Protein AF-A0A379TCI3-F1 (afdb_monomer)

Solvent-accessible surface area (backbone atoms only — not comparable to full-atom values): 3533 Å² total; per-residue (Å²): 109,70,75,62,56,71,72,63,70,52,56,63,60,38,52,50,48,37,63,76,65,45,37,68,77,32,65,53,18,71,73,68,67,49,65,49,78,66,80,34,57,71,46,77,47,75,52,90,99,48,77,71,44,76,44,81,78

Sequence (57 aa):
MEKARSQMHLDESYKLLEQITHYQDSPSCKEKHQCSLIDAKDTFSANYQQEPGVQGR

Radius of gyration: 13.07 Å; Cα contacts (8 Å, |Δi|>4): 55; chains: 1; bounding box: 32×29×26 Å

Nearest PDB structures (foldseek):
  6rmr-assembly1_B  TM=9.488E-01  e=7.051E-05  Escherichia coli K-12
  3ntl-assembly1_B  TM=9.106E-01  e=1.705E-04  Enterobacter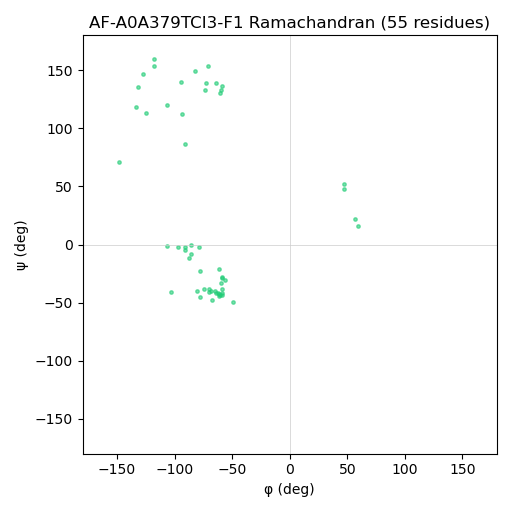 cloacae
  1nt4-assembly2_B  TM=9.619E-01  e=4.122E-04  Escherichia coli
  7x1n-assembly1_A  TM=3.263E-01  e=9.554E+00  Homo sapiens

InterPro domains:
  IPR029033 Histidine phosphatase superfamily [G3DSA:3.40.50.1240] (1-57)

Secondary structure (DSSP, 8-state):
-HHHHTTS-THHHHHHHHHHHTGGGSHHHHTT----SSS---EEE--TTS--EEE--

Organism: NCBI:txid59203

Mean predicted aligned error: 4.79 Å

pLDDT: mean 86.44, std 6.7, range [63.59, 94.88]

Foldseek 3Di:
DVVVVVVVPCQVVQVVVCVVVVQCPDCCCVVVVNRGPNVWDKDWDDDPPDDTDIDTD

Structure (mmCIF, N/CA/C/O backbone):
data_AF-A0A379TCI3-F1
#
_entry.id   AF-A0A379TCI3-F1
#
loop_
_atom_site.group_PDB
_atom_site.id
_atom_site.type_symbol
_atom_site.label_atom_id
_atom_site.label_alt_id
_atom_site.label_comp_id
_atom_site.label_asym_id
_atom_site.label_entity_id
_atom_site.label_seq_id
_atom_site.pdbx_PDB_ins_code
_atom_site.Cartn_x
_atom_site.Cartn_y
_atom_site.Cartn_z
_atom_site.occupancy
_atom_site.B_iso_or_equiv
_atom_site.auth_seq_id
_atom_site.auth_comp_id
_atom_site.auth_asym_id
_atom_site.auth_atom_id
_atom_site.pdbx_PDB_model_num
ATOM 1 N N . MET A 1 1 ? 8.353 -8.629 -9.560 1.00 72.81 1 MET A N 1
ATOM 2 C CA . MET A 1 1 ? 8.030 -8.283 -8.161 1.00 72.81 1 MET A CA 1
ATOM 3 C C . MET A 1 1 ? 6.556 -8.525 -7.857 1.00 72.81 1 MET A C 1
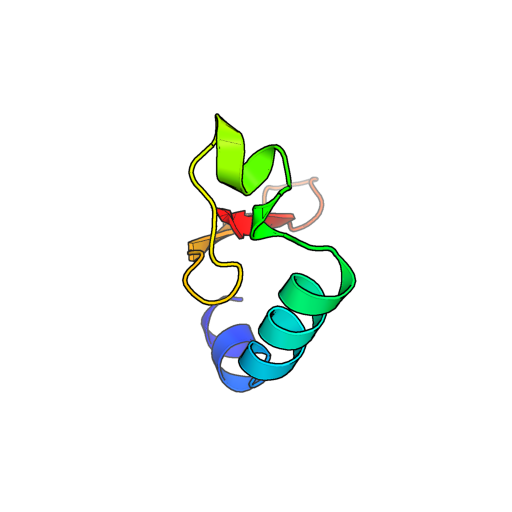ATOM 5 O O . MET A 1 1 ? 6.273 -9.377 -7.030 1.00 72.81 1 MET A O 1
ATOM 9 N N . GLU A 1 2 ? 5.627 -7.896 -8.581 1.00 71.88 2 GLU A N 1
ATOM 10 C CA . GLU A 1 2 ? 4.173 -8.035 -8.363 1.00 71.88 2 GLU A CA 1
ATOM 11 C C . GLU A 1 2 ? 3.676 -9.489 -8.250 1.00 71.88 2 GLU A C 1
ATOM 13 O O . GLU A 1 2 ? 3.048 -9.854 -7.262 1.00 71.88 2 GLU A O 1
ATOM 18 N N . LYS A 1 3 ? 4.058 -10.359 -9.195 1.00 74.56 3 LYS A N 1
ATOM 19 C CA . LYS A 1 3 ? 3.652 -11.776 -9.202 1.00 74.56 3 LYS A CA 1
ATOM 20 C C . LYS A 1 3 ? 4.094 -12.561 -7.958 1.00 74.56 3 LYS A C 1
ATOM 22 O O . LYS A 1 3 ? 3.387 -13.468 -7.540 1.00 74.56 3 LYS A O 1
ATOM 27 N N . ALA A 1 4 ? 5.249 -12.225 -7.380 1.00 78.38 4 ALA A N 1
ATOM 28 C CA . ALA A 1 4 ? 5.730 -12.862 -6.155 1.00 78.38 4 ALA A CA 1
ATOM 29 C C . ALA A 1 4 ? 4.938 -12.373 -4.933 1.00 78.38 4 ALA A C 1
ATOM 31 O O . ALA A 1 4 ? 4.577 -13.177 -4.083 1.00 78.38 4 ALA A O 1
ATOM 32 N N . ARG A 1 5 ? 4.591 -11.077 -4.887 1.00 75.06 5 ARG A N 1
ATOM 33 C CA . ARG A 1 5 ? 3.757 -10.494 -3.824 1.00 75.06 5 ARG A CA 1
ATOM 34 C C . ARG A 1 5 ? 2.367 -11.128 -3.782 1.00 75.06 5 ARG A C 1
ATOM 36 O O . ARG A 1 5 ? 1.906 -11.504 -2.712 1.00 75.06 5 ARG A O 1
ATOM 43 N N . SER A 1 6 ? 1.726 -11.313 -4.937 1.00 72.69 6 SER A N 1
ATOM 44 C CA . SER A 1 6 ? 0.396 -11.938 -5.016 1.00 72.69 6 SER A CA 1
ATOM 45 C C . SER A 1 6 ? 0.361 -13.379 -4.487 1.00 72.69 6 SER A C 1
ATOM 47 O O . SER A 1 6 ? -0.705 -13.866 -4.134 1.00 72.69 6 SER A O 1
ATOM 49 N N . GLN A 1 7 ? 1.506 -14.065 -4.416 1.00 80.19 7 GLN A N 1
ATOM 50 C CA . GLN A 1 7 ? 1.614 -15.421 -3.863 1.00 80.19 7 GLN A CA 1
ATOM 51 C C . GLN A 1 7 ? 1.835 -15.440 -2.343 1.00 80.19 7 GLN A C 1
ATOM 53 O O . GLN A 1 7 ? 1.745 -16.498 -1.730 1.00 80.19 7 GLN A O 1
ATOM 58 N N . MET A 1 8 ? 2.131 -14.293 -1.724 1.00 81.12 8 MET A N 1
ATOM 59 C CA . MET A 1 8 ? 2.439 -14.194 -0.292 1.00 81.12 8 MET A CA 1
ATOM 60 C C . MET A 1 8 ? 1.194 -14.050 0.598 1.00 81.12 8 MET A C 1
ATOM 62 O O . MET A 1 8 ? 1.351 -13.966 1.811 1.00 81.12 8 MET A O 1
ATOM 66 N N . HIS A 1 9 ? -0.019 -14.027 0.024 1.00 79.81 9 HIS A N 1
ATOM 67 C CA . HIS A 1 9 ? -1.297 -13.968 0.755 1.00 79.81 9 HIS A CA 1
ATOM 68 C C . HIS A 1 9 ? -1.323 -12.903 1.873 1.00 79.81 9 HIS A C 1
ATOM 70 O O . HIS A 1 9 ? -1.718 -13.167 3.005 1.00 79.81 9 HIS A O 1
ATOM 76 N N . LEU A 1 10 ? -0.879 -11.681 1.561 1.00 86.81 10 LEU A N 1
ATOM 77 C CA . LEU A 1 10 ? -0.716 -10.599 2.544 1.00 86.81 10 LEU A CA 1
ATOM 78 C C . LEU A 1 10 ? -2.029 -9.891 2.918 1.00 86.81 10 LEU A C 1
ATOM 80 O O . LEU A 1 10 ? -2.019 -8.996 3.762 1.00 86.81 10 LEU A O 1
ATOM 84 N N . ASP A 1 11 ? -3.150 -10.275 2.311 1.00 86.75 11 ASP A N 1
ATOM 85 C CA . ASP A 1 11 ? -4.434 -9.584 2.453 1.00 86.75 11 ASP A CA 1
ATOM 86 C C . ASP A 1 11 ? -4.911 -9.532 3.911 1.00 86.75 11 ASP A C 1
ATOM 88 O O . ASP A 1 11 ? -5.438 -8.517 4.367 1.00 86.75 11 ASP A O 1
ATOM 92 N N . GLU A 1 12 ? -4.691 -10.605 4.675 1.00 88.62 12 GLU A N 1
ATOM 93 C CA . GLU A 1 12 ? -5.039 -10.653 6.100 1.00 88.62 12 GLU A CA 1
ATOM 94 C C . GLU A 1 12 ? -4.157 -9.725 6.939 1.00 88.62 12 GLU A C 1
ATOM 96 O O . GLU A 1 12 ? -4.657 -9.017 7.814 1.00 88.62 12 GLU A O 1
ATOM 101 N N . SER A 1 13 ? -2.860 -9.666 6.629 1.00 90.56 13 SER A N 1
ATOM 102 C CA . SER A 1 13 ? -1.911 -8.767 7.290 1.00 90.56 13 SER A CA 1
ATOM 103 C C . SER A 1 13 ? -2.287 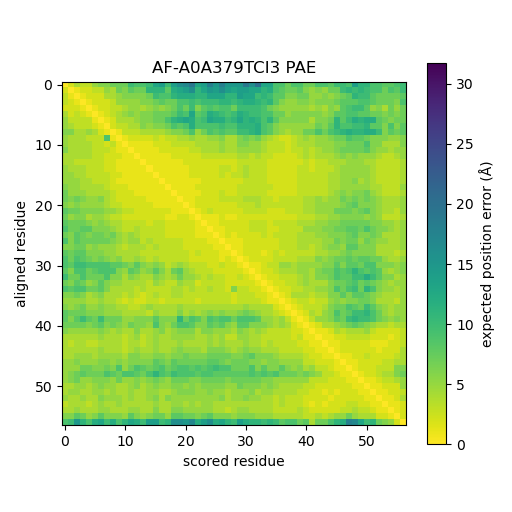-7.302 7.070 1.00 90.56 13 SER A C 1
ATOM 105 O O . SER A 1 13 ? -2.245 -6.509 8.010 1.00 90.56 13 SER A O 1
ATOM 107 N N . TYR A 1 14 ? -2.696 -6.940 5.851 1.00 90.12 14 TYR A N 1
ATOM 108 C CA . TYR A 1 14 ? -3.136 -5.580 5.540 1.00 90.12 14 TYR A CA 1
ATOM 109 C C . TYR A 1 14 ? -4.474 -5.234 6.196 1.00 90.12 14 TYR A C 1
ATOM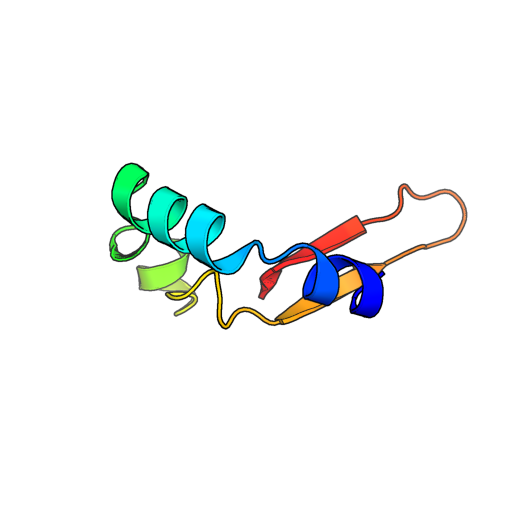 111 O O . TYR A 1 14 ? -4.588 -4.153 6.766 1.00 90.12 14 TYR A O 1
ATOM 119 N N . LYS A 1 15 ? -5.445 -6.157 6.226 1.00 90.44 15 LYS A N 1
ATOM 120 C CA . LYS A 1 15 ? -6.695 -5.962 6.986 1.00 90.44 15 LYS A CA 1
ATOM 121 C C . LYS A 1 15 ? -6.435 -5.733 8.473 1.00 90.44 15 LYS A C 1
ATOM 123 O O . LYS A 1 15 ? -7.032 -4.847 9.079 1.00 90.44 15 LYS A O 1
ATOM 128 N N . LEU A 1 16 ? -5.532 -6.514 9.066 1.00 93.06 16 LEU A N 1
ATOM 129 C CA . LEU A 1 16 ? -5.149 -6.333 10.462 1.00 93.06 16 LEU A CA 1
ATOM 130 C C . LEU A 1 16 ? -4.469 -4.973 10.676 1.00 93.06 16 LEU A C 1
ATOM 132 O O . LEU A 1 16 ? -4.769 -4.275 11.642 1.00 93.06 16 LEU A O 1
ATOM 136 N N . LEU A 1 17 ? -3.588 -4.568 9.759 1.00 91.94 17 LEU A N 1
ATOM 137 C CA . LEU A 1 17 ? -2.924 -3.270 9.817 1.00 91.94 17 LEU A CA 1
ATOM 138 C C . LEU A 1 17 ? -3.927 -2.111 9.743 1.00 91.94 17 LEU A C 1
ATOM 140 O O . LEU A 1 17 ? -3.812 -1.166 10.523 1.00 91.94 17 LEU A O 1
ATOM 144 N N . GLU A 1 18 ? -4.929 -2.191 8.863 1.00 91.00 18 GLU A N 1
ATOM 145 C CA . GLU A 1 18 ? -5.998 -1.190 8.758 1.00 91.00 18 GLU A CA 1
ATOM 146 C C . GLU A 1 18 ? -6.766 -1.028 10.071 1.00 91.00 18 GLU A C 1
ATOM 148 O O . GLU A 1 18 ? -7.049 0.100 10.482 1.00 91.00 18 GLU A O 1
ATOM 153 N N . GLN A 1 19 ? -7.061 -2.143 10.746 1.00 91.75 19 GLN A N 1
ATOM 154 C CA . GLN A 1 19 ? -7.750 -2.147 12.035 1.00 91.75 19 GLN A CA 1
ATOM 155 C C . GLN A 1 19 ? -6.890 -1.540 13.147 1.00 91.75 19 GLN A C 1
ATOM 157 O O . GLN A 1 19 ? -7.369 -0.683 13.883 1.00 91.75 19 GLN A O 1
ATOM 162 N N . ILE A 1 20 ? -5.620 -1.948 13.257 1.00 94.88 20 ILE A N 1
ATOM 163 C CA . ILE A 1 20 ? -4.705 -1.471 14.310 1.00 94.88 20 ILE A CA 1
ATOM 164 C C . ILE A 1 20 ? -4.420 0.025 14.163 1.00 94.88 20 ILE A C 1
ATOM 166 O O . ILE A 1 20 ? -4.322 0.746 15.153 1.00 94.88 20 ILE A O 1
ATOM 170 N N . THR A 1 21 ? -4.257 0.494 12.927 1.00 91.69 21 THR A N 1
ATOM 171 C CA . THR A 1 21 ? -3.863 1.881 12.643 1.00 91.69 21 THR A CA 1
ATOM 172 C C . THR A 1 21 ? -5.043 2.825 12.461 1.00 91.69 21 THR A C 1
ATOM 174 O O . THR A 1 21 ? -4.823 4.017 12.255 1.00 91.69 21 THR A O 1
ATOM 177 N N . HIS A 1 22 ? 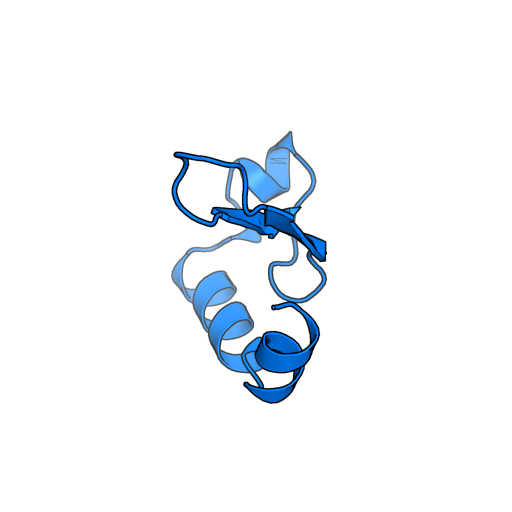-6.280 2.317 12.527 1.00 92.69 22 HIS A N 1
ATOM 178 C CA . HIS A 1 22 ? -7.480 3.058 12.141 1.00 92.69 22 HIS A CA 1
ATOM 179 C C . HIS A 1 22 ? -7.292 3.746 10.780 1.00 92.69 22 HIS A C 1
ATOM 181 O O . HIS A 1 22 ? -7.484 4.951 10.634 1.00 92.69 22 HIS A O 1
ATOM 187 N N . TYR A 1 23 ? -6.879 2.981 9.765 1.00 89.44 23 TYR A N 1
ATOM 188 C CA . TYR A 1 23 ? -6.444 3.530 8.475 1.00 89.44 23 TYR A CA 1
ATOM 189 C C . TYR A 1 23 ? -7.517 4.377 7.770 1.00 89.44 23 TYR A C 1
ATOM 191 O O . TYR A 1 23 ? -7.187 5.349 7.088 1.00 89.44 23 TYR A O 1
ATOM 199 N N . GLN A 1 24 ? -8.797 4.080 8.004 1.00 87.69 24 GLN A N 1
ATOM 200 C CA . GLN A 1 24 ? -9.930 4.883 7.526 1.00 87.69 24 GLN A CA 1
ATOM 201 C C . GLN A 1 24 ? -9.897 6.333 8.032 1.00 87.69 24 GLN A C 1
ATOM 203 O O . GLN A 1 24 ? -10.374 7.244 7.357 1.00 87.69 24 GLN A O 1
ATOM 208 N N . ASP A 1 25 ? -9.294 6.566 9.196 1.00 92.00 25 ASP A N 1
ATOM 209 C CA . ASP A 1 25 ? -9.146 7.890 9.783 1.00 92.00 25 ASP A CA 1
ATOM 210 C C . ASP A 1 25 ? -7.851 8.605 9.390 1.00 92.00 25 ASP A C 1
ATOM 212 O O . ASP A 1 25 ? -7.682 9.779 9.736 1.00 92.00 25 ASP A O 1
ATOM 216 N N . SER A 1 26 ? -6.963 7.931 8.655 1.00 91.12 26 SER A N 1
ATOM 217 C CA . SER A 1 26 ? -5.678 8.481 8.231 1.00 91.12 26 SER A CA 1
ATOM 218 C C . SER A 1 26 ? -5.835 9.566 7.154 1.00 91.12 26 SER A C 1
ATOM 220 O O . SER A 1 26 ? -6.776 9.516 6.353 1.00 91.12 26 SER A O 1
ATOM 222 N N . PRO A 1 27 ? -4.881 10.513 7.047 1.00 92.25 27 PRO A N 1
ATOM 223 C CA . PRO A 1 27 ? -4.842 11.473 5.941 1.00 92.25 27 PRO A CA 1
ATOM 224 C C . PRO A 1 27 ? -4.808 10.795 4.564 1.00 92.25 27 PRO A C 1
ATOM 226 O O . PRO A 1 27 ? -5.362 11.313 3.600 1.00 92.25 27 PRO A O 1
ATOM 229 N N . SER A 1 28 ? -4.218 9.600 4.460 1.00 89.75 28 SER A N 1
ATOM 230 C CA . SER A 1 28 ? -4.199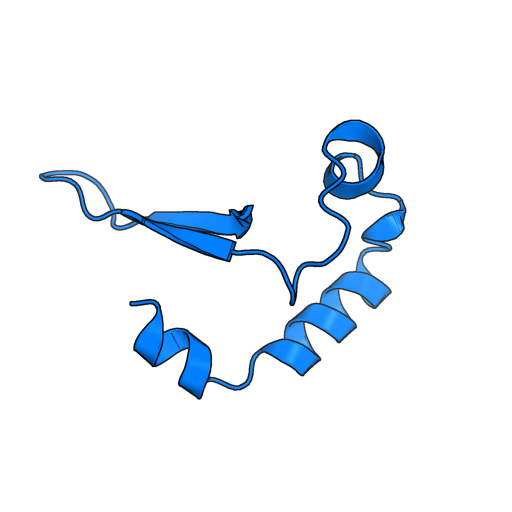 8.827 3.213 1.00 89.75 28 SER A CA 1
ATOM 231 C C . SER A 1 28 ? -5.611 8.474 2.733 1.00 89.75 28 SER A C 1
ATOM 233 O O . SER A 1 28 ? -5.925 8.677 1.562 1.00 89.75 28 SER A O 1
ATOM 235 N N . CYS A 1 29 ? -6.496 8.040 3.631 1.00 89.06 29 CYS A N 1
ATOM 236 C CA . CYS A 1 29 ? -7.888 7.779 3.269 1.00 89.06 29 CYS A CA 1
ATOM 237 C C . CYS A 1 29 ? -8.707 9.074 3.157 1.00 89.06 29 CYS A C 1
ATOM 239 O O . CYS A 1 29 ? -9.420 9.270 2.172 1.00 89.06 29 CYS A O 1
ATOM 241 N N . LYS A 1 30 ? -8.579 9.997 4.118 1.00 90.62 30 LYS A N 1
ATOM 242 C CA . LYS A 1 30 ? -9.405 11.216 4.169 1.00 90.62 30 LYS A CA 1
ATOM 243 C C . LYS A 1 30 ? -9.089 12.230 3.071 1.00 90.62 30 LYS A C 1
ATOM 245 O O . LYS A 1 30 ? -10.010 12.850 2.550 1.00 90.62 30 LYS A O 1
ATOM 250 N N . GLU A 1 31 ? -7.817 12.403 2.723 1.00 90.38 31 GLU A N 1
ATOM 251 C CA . GLU A 1 31 ? -7.376 13.425 1.765 1.00 90.38 31 GLU A CA 1
ATOM 252 C C . GLU A 1 31 ? -7.062 12.832 0.392 1.00 90.38 31 GLU A C 1
ATOM 254 O O . GLU A 1 31 ? -7.396 13.428 -0.629 1.00 90.38 31 GLU A O 1
ATOM 259 N N . LYS A 1 32 ? -6.419 11.657 0.349 1.00 85.31 32 LYS A N 1
ATOM 260 C CA . LYS A 1 32 ? -6.006 11.020 -0.915 1.00 85.31 32 LYS A CA 1
ATOM 261 C C . LYS A 1 32 ? -6.987 9.963 -1.418 1.00 85.31 32 LYS A C 1
ATOM 263 O O . LYS A 1 32 ? -6.752 9.403 -2.485 1.00 85.31 32 LYS A O 1
ATOM 268 N N . HIS A 1 33 ? -8.066 9.693 -0.678 1.00 82.81 33 HIS A N 1
ATOM 269 C CA . HIS A 1 33 ? -9.062 8.660 -0.989 1.00 82.81 33 HIS A CA 1
ATOM 270 C C . HIS A 1 33 ? -8.474 7.243 -1.138 1.00 82.81 33 HIS A C 1
ATOM 272 O O . HIS A 1 33 ? -9.091 6.365 -1.740 1.00 82.81 33 HIS A O 1
ATOM 278 N N . GLN A 1 34 ? -7.297 7.001 -0.554 1.00 86.06 34 GLN A N 1
ATOM 279 C CA . GLN A 1 34 ? -6.657 5.690 -0.484 1.00 86.06 34 GLN A CA 1
ATOM 280 C C . GLN A 1 34 ? -7.113 5.010 0.803 1.00 86.06 34 GLN A C 1
ATOM 282 O O . GLN A 1 34 ? -6.502 5.179 1.852 1.00 86.06 34 GLN A O 1
ATOM 287 N N . CYS A 1 35 ? -8.250 4.320 0.742 1.00 85.06 35 CYS A N 1
ATOM 288 C CA . CYS A 1 35 ? -8.923 3.780 1.929 1.00 85.06 35 CYS A CA 1
ATOM 289 C C . CYS A 1 35 ? -8.802 2.261 2.090 1.00 85.06 35 CYS A C 1
ATOM 291 O O . CYS A 1 35 ? -9.311 1.724 3.070 1.00 85.06 35 CYS A O 1
ATOM 293 N N . SER A 1 36 ? -8.144 1.585 1.147 1.00 86.69 36 SER A N 1
ATOM 294 C CA . SER A 1 36 ? -7.931 0.138 1.156 1.00 86.69 36 SER A CA 1
ATOM 295 C C . SER A 1 36 ? -6.474 -0.159 0.820 1.00 86.69 36 SER A C 1
ATOM 297 O O . SER A 1 36 ? -6.003 0.185 -0.262 1.00 86.69 36 SER A O 1
ATOM 299 N N . LEU A 1 37 ? -5.758 -0.779 1.755 1.00 85.06 37 LEU A N 1
ATOM 300 C CA . LEU A 1 37 ? -4.386 -1.260 1.584 1.00 85.06 37 LEU A CA 1
ATOM 301 C C . LEU A 1 37 ? -4.338 -2.571 0.789 1.00 85.06 37 LEU A C 1
ATOM 303 O O . LEU A 1 37 ? -3.311 -2.885 0.192 1.00 85.06 37 LEU A O 1
ATOM 307 N N . ILE A 1 38 ? -5.438 -3.329 0.773 1.00 84.62 38 ILE A N 1
ATOM 308 C CA . ILE A 1 38 ? -5.559 -4.589 0.024 1.00 84.62 38 ILE A CA 1
ATOM 309 C C . ILE A 1 38 ? -5.853 -4.361 -1.460 1.00 84.62 38 ILE A C 1
ATOM 311 O O . ILE A 1 38 ? -5.270 -5.032 -2.310 1.00 84.62 38 ILE A O 1
ATOM 315 N N . ASP A 1 39 ? -6.716 -3.393 -1.778 1.00 80.88 39 ASP A N 1
ATOM 316 C CA . ASP A 1 39 ? -7.114 -3.101 -3.161 1.00 80.88 39 ASP A CA 1
ATOM 317 C C . ASP A 1 39 ? -6.137 -2.139 -3.859 1.00 80.88 39 ASP A C 1
ATOM 319 O O . ASP A 1 39 ? -6.230 -1.917 -5.071 1.00 80.88 39 ASP A O 1
ATOM 323 N N . ALA A 1 40 ? -5.195 -1.575 -3.096 1.00 77.19 40 ALA A N 1
ATOM 324 C CA . ALA A 1 40 ? -4.154 -0.687 -3.585 1.00 77.19 40 ALA A CA 1
ATOM 325 C C . ALA A 1 40 ? -3.290 -1.366 -4.659 1.00 77.19 40 ALA A C 1
ATOM 327 O O . ALA A 1 40 ? -2.858 -2.519 -4.529 1.00 77.19 40 ALA A O 1
ATOM 328 N N . LYS A 1 41 ? -3.002 -0.628 -5.737 1.00 80.25 41 LYS A N 1
ATOM 329 C CA . LYS A 1 41 ? -2.118 -1.109 -6.808 1.00 80.25 41 LYS A CA 1
ATOM 330 C C . LYS A 1 41 ? -0.694 -0.647 -6.556 1.00 80.25 41 LYS A C 1
ATOM 332 O O . LYS A 1 41 ? -0.373 0.531 -6.708 1.00 80.25 41 LYS A O 1
ATOM 337 N N . ASP A 1 42 ? 0.175 -1.602 -6.255 1.00 85.75 42 ASP A N 1
ATOM 338 C CA . ASP A 1 42 ? 1.598 -1.345 -6.079 1.00 85.75 42 ASP A CA 1
ATOM 339 C C . ASP A 1 42 ? 2.297 -1.082 -7.418 1.00 85.75 42 ASP A C 1
ATOM 341 O O . ASP A 1 42 ? 2.161 -1.833 -8.385 1.00 85.75 42 ASP A O 1
ATOM 345 N N . THR A 1 43 ? 3.109 -0.028 -7.463 1.00 88.44 43 THR A N 1
ATOM 346 C CA . THR A 1 43 ? 4.030 0.246 -8.570 1.00 88.44 43 THR A CA 1
ATOM 347 C C . THR A 1 43 ? 5.458 -0.045 -8.125 1.00 88.44 43 THR A C 1
ATOM 349 O O . THR A 1 43 ? 5.954 0.569 -7.182 1.00 88.44 43 THR A O 1
ATOM 352 N N . PHE A 1 44 ? 6.132 -0.970 -8.808 1.00 89.00 44 PHE A N 1
ATOM 353 C CA . PHE A 1 44 ? 7.523 -1.331 -8.522 1.00 89.00 44 PHE A CA 1
ATOM 354 C C . PHE A 1 44 ? 8.488 -0.536 -9.402 1.00 89.00 44 PHE A C 1
ATOM 356 O O . PHE A 1 44 ? 8.245 -0.373 -10.598 1.00 89.00 44 PHE A O 1
ATOM 363 N N . SER A 1 45 ? 9.609 -0.098 -8.834 1.00 90.88 45 SER A N 1
ATOM 364 C CA . SER A 1 45 ? 10.691 0.575 -9.555 1.00 90.88 45 SER A CA 1
ATOM 365 C C . SER A 1 45 ? 12.036 -0.100 -9.280 1.00 90.88 45 SER A C 1
ATOM 367 O O . SER A 1 45 ? 12.280 -0.636 -8.203 1.00 90.88 45 SER A O 1
ATOM 369 N N . ALA A 1 46 ? 12.913 -0.100 -10.281 1.00 91.00 46 ALA A N 1
ATOM 370 C CA . ALA A 1 46 ? 14.273 -0.625 -10.182 1.00 91.00 46 ALA A CA 1
ATOM 371 C C . ALA A 1 46 ? 15.178 0.193 -11.109 1.00 91.00 46 ALA A C 1
ATOM 373 O O . ALA A 1 46 ? 15.560 -0.247 -12.194 1.00 91.00 46 ALA A O 1
ATOM 374 N N . ASN A 1 47 ? 15.435 1.437 -10.711 1.00 92.19 47 ASN A N 1
ATOM 375 C CA . ASN A 1 47 ? 16.226 2.366 -11.507 1.00 92.19 47 ASN A CA 1
ATOM 376 C C . ASN A 1 47 ? 17.725 2.125 -11.289 1.00 92.19 47 ASN A C 1
ATOM 378 O O . ASN A 1 47 ? 18.162 1.724 -10.211 1.00 92.19 47 ASN A O 1
ATOM 382 N N . TYR A 1 48 ? 18.529 2.398 -12.315 1.00 90.75 48 TYR A N 1
ATOM 383 C CA . TYR A 1 48 ? 19.982 2.265 -12.232 1.00 90.75 48 TYR A CA 1
ATOM 384 C C . TYR A 1 48 ? 20.560 3.173 -11.131 1.00 90.75 48 TYR A C 1
ATOM 386 O O . TYR A 1 48 ? 20.198 4.345 -11.050 1.00 90.75 48 TYR A O 1
ATOM 394 N N . GLN A 1 49 ? 21.449 2.620 -10.294 1.00 94.25 49 GLN A N 1
ATOM 395 C CA . GLN A 1 49 ? 22.050 3.275 -9.114 1.00 94.25 49 GLN A CA 1
ATOM 396 C C . GLN A 1 49 ? 21.056 3.746 -8.037 1.00 94.25 49 GLN A C 1
ATOM 398 O O . GLN A 1 49 ? 21.424 4.528 -7.163 1.00 94.25 49 GLN A O 1
ATOM 403 N N . GLN A 1 50 ? 19.814 3.263 -8.064 1.00 94.19 50 GLN A N 1
ATOM 404 C CA . GLN A 1 50 ? 18.830 3.520 -7.015 1.00 94.19 50 GLN A CA 1
ATOM 405 C C . GLN A 1 50 ? 18.412 2.209 -6.360 1.00 94.19 50 GLN A C 1
ATOM 407 O O . GLN A 1 50 ? 18.468 1.140 -6.973 1.00 94.19 50 GLN A O 1
ATOM 412 N N . GLU A 1 51 ? 17.982 2.299 -5.106 1.00 92.81 51 GLU A N 1
ATOM 413 C CA . GLU A 1 51 ? 17.387 1.155 -4.433 1.00 92.81 51 GLU A CA 1
ATOM 414 C C . GLU A 1 51 ? 16.081 0.756 -5.139 1.00 92.81 51 GLU A C 1
ATOM 416 O O . GLU A 1 51 ? 15.311 1.628 -5.564 1.00 92.81 51 GLU A O 1
ATOM 421 N N . PRO A 1 52 ? 15.818 -0.552 -5.301 1.00 92.19 52 PRO A N 1
ATOM 422 C CA . PRO A 1 52 ? 14.538 -1.011 -5.806 1.00 92.19 52 PRO A CA 1
ATOM 423 C C . PRO A 1 52 ? 13.425 -0.566 -4.853 1.00 92.19 52 PRO A C 1
ATOM 425 O O . PRO A 1 52 ? 13.509 -0.766 -3.643 1.00 92.19 52 PRO A O 1
ATOM 428 N N . GLY A 1 53 ? 12.380 0.037 -5.411 1.00 91.38 53 GLY A N 1
ATOM 429 C CA . GLY A 1 53 ? 11.295 0.650 -4.659 1.00 91.38 53 GLY A CA 1
ATOM 430 C C . GLY A 1 53 ? 9.945 -0.001 -4.931 1.00 91.38 53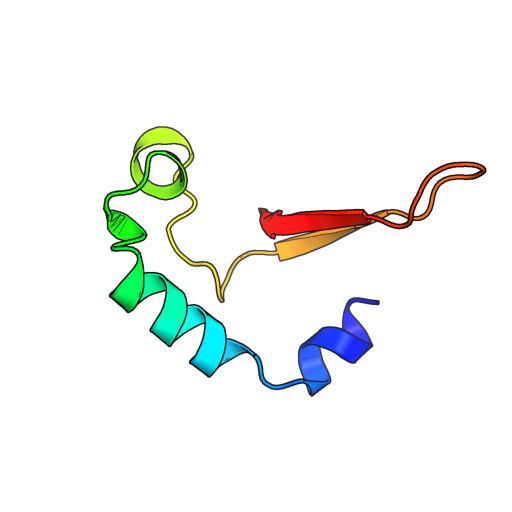 GLY A C 1
ATOM 431 O O . GLY A 1 53 ? 9.717 -0.641 -5.961 1.00 91.38 53 GLY A O 1
ATOM 432 N N . VAL A 1 54 ? 9.022 0.214 -3.999 1.00 90.31 54 VAL A N 1
ATOM 433 C CA . VAL A 1 54 ? 7.597 -0.054 -4.179 1.00 90.31 54 VAL A CA 1
ATOM 434 C C . VAL A 1 54 ? 6.814 1.160 -3.704 1.00 90.31 54 VAL A C 1
ATOM 436 O O . VAL A 1 54 ? 7.120 1.741 -2.664 1.00 90.31 54 VAL A O 1
ATOM 439 N N . GLN A 1 55 ? 5.818 1.562 -4.483 1.00 86.69 55 GL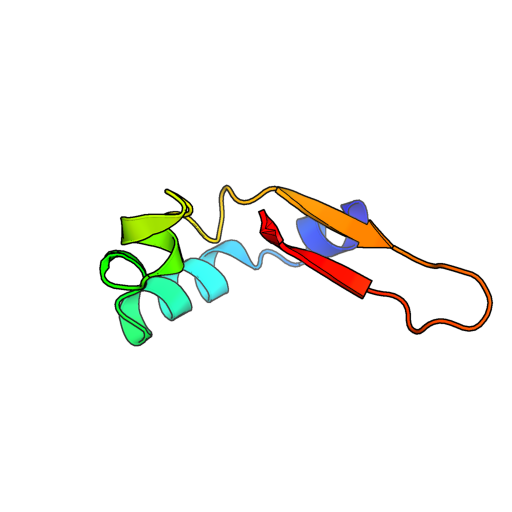N A N 1
ATOM 440 C CA . GLN A 1 55 ? 4.916 2.643 -4.128 1.00 86.69 55 GLN A CA 1
ATOM 441 C C . GLN A 1 55 ? 3.478 2.139 -4.193 1.00 86.69 55 GLN A C 1
ATOM 443 O O . GLN A 1 55 ? 2.985 1.830 -5.279 1.00 86.69 55 GLN A O 1
ATOM 448 N N . GLY A 1 56 ? 2.825 2.073 -3.032 1.00 80.88 56 GLY A N 1
ATOM 449 C CA . GLY A 1 56 ? 1.392 1.801 -2.933 1.00 80.88 56 GLY A CA 1
ATOM 450 C C . GLY A 1 56 ? 0.579 3.015 -3.386 1.00 80.88 56 GLY A C 1
ATOM 451 O O . GLY A 1 56 ? 0.953 4.158 -3.093 1.00 80.88 56 GLY A O 1
ATOM 452 N N . ARG A 1 57 ? -0.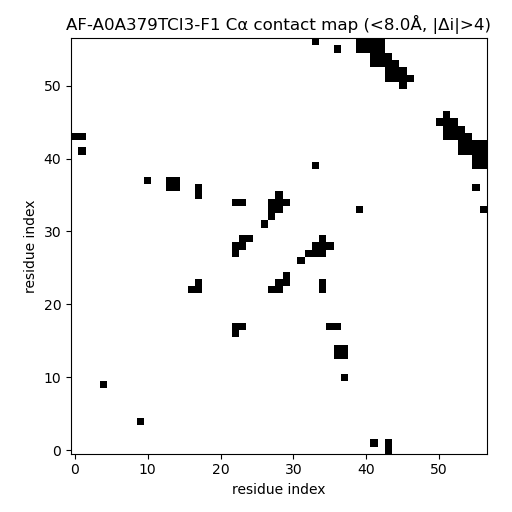501 2.774 -4.133 1.00 63.59 57 ARG A N 1
ATOM 453 C CA . ARG A 1 57 ? -1.439 3.791 -4.623 1.00 63.59 57 ARG A CA 1
ATOM 454 C C . ARG A 1 57 ? -2.875 3.443 -4.305 1.00 63.59 57 ARG A C 1
ATOM 456 O O . ARG A 1 57 ? -3.210 2.245 -4.384 1.00 63.59 57 ARG A O 1
#